Protein AF-A0A8S8YAB4-F1 (afdb_monomer_lite)

Radius of gyration: 17.26 Å; chains: 1; bounding box: 33×41×40 Å

pLDDT: mean 82.5, std 13.98, range [44.75, 97.38]

Sequence (81 aa):
MVKSSKPGKQRKAQANAPQHIKRRNVAARLMLANPDERLAHLRSTTVRVGDTVRVVRGGMAHGGKRHGGKRHDGAIEGVVL

Foldseek 3Di:
DDDDPDPVVVVCCQVPPDPVVVQVVQKDADDDPDDDPVCPPPGIDRDDQFDKDWDCDDPQQQADDDDPDDGRDGTDIDGHD

Structure (mmCIF, N/CA/C/O backbone):
data_AF-A0A8S8YAB4-F1
#
_entry.id   AF-A0A8S8YAB4-F1
#
loop_
_atom_site.group_PDB
_atom_site.id
_atom_site.type_symbol
_atom_site.label_atom_id
_atom_site.label_alt_id
_atom_site.label_comp_id
_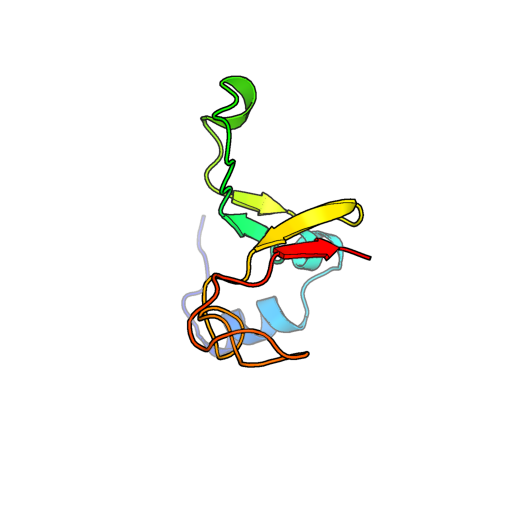atom_site.label_asym_id
_atom_site.label_entity_id
_atom_site.label_seq_id
_atom_site.pdbx_PDB_ins_code
_atom_site.Cartn_x
_atom_site.Cartn_y
_atom_site.Cartn_z
_atom_site.occupancy
_atom_site.B_iso_or_equiv
_atom_site.auth_seq_id
_atom_site.auth_comp_id
_atom_site.auth_asym_id
_atom_site.auth_atom_id
_atom_site.pdbx_PDB_model_num
ATOM 1 N N . MET A 1 1 ? -4.778 21.54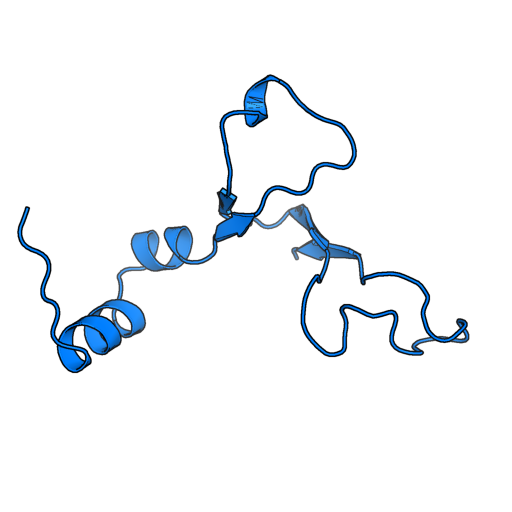3 15.491 1.00 52.69 1 MET A N 1
ATOM 2 C CA . MET A 1 1 ? -5.429 20.234 15.236 1.00 52.69 1 MET A CA 1
ATOM 3 C C . MET A 1 1 ? -4.784 19.181 16.135 1.00 52.69 1 MET A C 1
ATOM 5 O O . MET A 1 1 ? -3.634 18.830 15.907 1.00 52.69 1 MET A O 1
ATOM 9 N N . VAL A 1 2 ? -5.466 18.728 17.191 1.00 71.50 2 VAL A N 1
ATOM 10 C CA . VAL A 1 2 ? -4.897 17.776 18.166 1.00 71.50 2 VAL A CA 1
ATOM 11 C C . VAL A 1 2 ? -5.166 16.346 17.699 1.00 71.50 2 VAL A C 1
ATOM 13 O O . VAL A 1 2 ? -6.315 15.928 17.588 1.00 71.50 2 VAL A O 1
ATOM 16 N N . LYS A 1 3 ? -4.106 15.588 17.407 1.00 85.19 3 LYS A N 1
ATOM 17 C CA . LYS A 1 3 ? -4.180 14.147 17.124 1.00 85.19 3 LYS A CA 1
ATOM 18 C C . LYS A 1 3 ? -3.790 13.382 18.382 1.00 85.19 3 LYS A C 1
ATOM 20 O O . LYS A 1 3 ? -2.864 13.768 19.086 1.00 85.19 3 LYS A O 1
ATOM 25 N N . SER A 1 4 ? -4.482 12.283 18.670 1.00 91.06 4 SER A N 1
ATOM 26 C CA . SER A 1 4 ? -4.110 11.440 19.807 1.00 91.06 4 SER A CA 1
ATOM 27 C C . SER A 1 4 ? -2.769 10.749 19.548 1.00 91.06 4 SER A C 1
ATOM 29 O O . SER A 1 4 ? -2.608 10.116 18.514 1.00 91.06 4 SER A O 1
ATOM 31 N N . SER A 1 5 ? -1.832 10.792 20.492 1.00 93.06 5 SER A N 1
ATOM 32 C CA . SER A 1 5 ? -0.578 10.022 20.438 1.00 93.06 5 SER A CA 1
ATOM 33 C C . SER A 1 5 ? -0.710 8.600 21.004 1.00 93.06 5 SER A C 1
ATOM 35 O O . SER A 1 5 ? 0.241 7.826 20.963 1.00 93.06 5 SER A O 1
ATOM 37 N N . LYS A 1 6 ? -1.887 8.221 21.533 1.00 96.44 6 LYS A N 1
ATOM 38 C CA . LYS A 1 6 ? -2.087 6.927 22.204 1.00 96.44 6 LYS A CA 1
ATOM 39 C C . LYS A 1 6 ? -2.052 5.769 21.189 1.00 96.44 6 LYS A C 1
ATOM 41 O O . LYS A 1 6 ? -2.944 5.713 20.335 1.00 96.44 6 LYS A O 1
ATOM 46 N N . PRO A 1 7 ? -1.142 4.783 21.327 1.00 96.25 7 PRO A N 1
ATOM 47 C CA . PRO A 1 7 ? -1.005 3.687 20.362 1.00 96.25 7 PRO A CA 1
ATOM 48 C C . PRO A 1 7 ? -2.289 2.874 20.162 1.00 96.25 7 PRO A C 1
ATOM 50 O O . PRO A 1 7 ? -2.656 2.558 19.034 1.00 96.25 7 PRO A O 1
ATOM 53 N N . GLY A 1 8 ? -3.026 2.590 21.242 1.00 97.38 8 GLY A N 1
ATOM 54 C CA . GLY A 1 8 ? -4.292 1.853 21.159 1.00 97.38 8 GLY A CA 1
ATOM 55 C C . GLY A 1 8 ? -5.363 2.580 20.338 1.00 97.38 8 GLY A C 1
ATOM 56 O O . GLY A 1 8 ? -6.062 1.956 19.542 1.00 97.38 8 GLY A O 1
ATOM 57 N N . LYS A 1 9 ? -5.446 3.913 20.466 1.00 95.31 9 LYS A N 1
ATOM 58 C CA . LYS A 1 9 ? -6.381 4.731 19.679 1.00 95.31 9 LYS A CA 1
ATOM 59 C C . LYS A 1 9 ? -5.978 4.774 18.204 1.00 95.31 9 LYS A C 1
ATOM 61 O O . LYS A 1 9 ? -6.850 4.679 17.347 1.00 95.31 9 LYS A O 1
ATOM 66 N N . GLN A 1 10 ? -4.678 4.849 17.915 1.00 95.06 10 GLN A N 1
ATOM 67 C CA . GLN A 1 10 ? -4.161 4.839 16.543 1.00 95.06 10 GLN A CA 1
ATOM 68 C C . GLN A 1 10 ? -4.407 3.500 15.836 1.00 95.06 10 GLN A C 1
ATOM 70 O O . GLN A 1 10 ? -4.946 3.484 14.731 1.00 95.06 10 GLN A O 1
ATOM 75 N N . ARG A 1 11 ? -4.124 2.371 16.501 1.00 95.88 11 ARG A N 1
ATOM 76 C CA . ARG A 1 11 ? -4.407 1.032 15.952 1.00 95.88 11 ARG A CA 1
ATOM 77 C C . ARG A 1 11 ? -5.899 0.826 15.682 1.00 95.88 11 ARG A C 1
ATOM 79 O O . ARG A 1 11 ? -6.264 0.382 14.597 1.00 95.88 11 ARG A O 1
ATOM 86 N N . LYS A 1 12 ? -6.768 1.213 16.628 1.00 95.69 12 LYS A N 1
ATOM 87 C CA . LYS A 1 12 ? -8.230 1.125 16.458 1.00 95.69 12 LYS A CA 1
ATOM 88 C C . LYS A 1 12 ? -8.719 1.971 15.278 1.00 95.69 12 LYS A C 1
ATOM 90 O O . LYS A 1 12 ? -9.554 1.505 14.510 1.00 95.69 12 LYS A O 1
ATOM 95 N N . ALA A 1 13 ? -8.189 3.184 15.114 1.00 94.25 13 ALA A N 1
ATOM 96 C CA . ALA A 1 13 ? -8.555 4.070 14.010 1.00 94.25 13 ALA A CA 1
ATOM 97 C C . ALA A 1 13 ? -8.144 3.513 12.636 1.00 94.25 13 ALA A C 1
ATOM 99 O O . ALA A 1 13 ? -8.898 3.649 11.676 1.00 94.25 13 ALA A O 1
ATOM 100 N N . GLN A 1 14 ? -6.979 2.865 12.539 1.00 93.12 14 GLN A N 1
ATOM 101 C CA . GLN A 1 14 ? -6.514 2.242 11.296 1.00 93.12 14 GLN A CA 1
ATOM 102 C C . GLN A 1 14 ? -7.328 0.992 10.934 1.00 93.12 14 GLN A C 1
ATOM 104 O O . GLN A 1 14 ? -7.760 0.856 9.791 1.00 93.12 14 GLN A O 1
ATOM 109 N N . ALA A 1 15 ? -7.583 0.107 11.904 1.00 94.75 15 ALA A N 1
ATOM 110 C CA . ALA A 1 15 ? -8.337 -1.127 11.674 1.00 94.75 15 ALA A CA 1
ATOM 111 C C . ALA A 1 15 ? -9.804 -0.853 11.282 1.00 94.75 15 ALA A C 1
ATOM 113 O O . ALA A 1 15 ? -10.320 -1.416 10.310 1.00 94.75 15 ALA A O 1
ATOM 114 N N . ASN A 1 16 ? -10.451 0.082 11.986 1.00 95.62 16 ASN A N 1
ATOM 115 C CA . ASN A 1 16 ? -11.879 0.382 11.836 1.00 95.62 16 ASN A CA 1
ATOM 116 C C . ASN A 1 16 ? -12.153 1.600 10.938 1.00 95.62 16 ASN A C 1
ATOM 118 O O . ASN A 1 16 ? -13.215 2.215 11.033 1.00 95.62 16 ASN A O 1
ATOM 122 N N . ALA A 1 17 ? -11.203 1.986 10.084 1.00 94.88 17 ALA A N 1
ATOM 123 C CA . ALA A 1 17 ? -11.375 3.138 9.205 1.00 94.88 17 ALA A CA 1
ATOM 124 C C . ALA A 1 17 ? -12.524 2.920 8.186 1.00 94.88 17 ALA A C 1
ATOM 126 O O . ALA A 1 17 ? -12.661 1.817 7.644 1.00 94.88 17 ALA A O 1
ATOM 127 N N . PRO A 1 18 ? -13.312 3.963 7.854 1.00 96.75 18 PRO A N 1
ATOM 128 C CA . PRO A 1 18 ? -14.269 3.922 6.747 1.00 96.75 18 PRO A CA 1
ATOM 129 C C . PRO A 1 18 ? -13.600 3.600 5.403 1.00 96.75 18 PRO A C 1
ATOM 131 O O . PRO A 1 18 ? -12.417 3.887 5.207 1.00 96.75 18 PRO A O 1
ATOM 134 N N . GLN A 1 19 ? -14.360 3.076 4.435 1.00 94.62 19 GLN A N 1
ATOM 135 C CA . GLN A 1 19 ? -13.815 2.641 3.138 1.00 94.62 19 GLN A CA 1
ATOM 136 C C . GLN A 1 19 ? -13.034 3.737 2.395 1.00 94.62 19 GLN A C 1
ATOM 138 O O . GLN A 1 19 ? -11.941 3.479 1.896 1.00 94.62 19 GLN A O 1
ATOM 143 N N . HIS A 1 20 ? -13.531 4.977 2.370 1.00 94.19 20 HIS A N 1
ATOM 144 C CA . HIS A 1 20 ? -12.832 6.084 1.708 1.00 94.19 20 HIS A CA 1
ATOM 145 C C . HIS A 1 20 ? -11.478 6.411 2.370 1.00 94.19 20 HIS A C 1
ATOM 147 O O . HIS A 1 20 ? -10.543 6.825 1.686 1.00 94.19 20 HIS A O 1
ATOM 153 N N . ILE A 1 21 ? -11.344 6.189 3.684 1.00 94.75 21 ILE A N 1
ATOM 154 C CA . ILE A 1 21 ? -10.071 6.315 4.407 1.00 94.75 21 ILE A CA 1
ATOM 155 C C . ILE A 1 21 ? -9.159 5.141 4.074 1.00 94.75 21 ILE A C 1
ATOM 157 O O . ILE A 1 21 ? -7.998 5.359 3.742 1.00 94.75 21 ILE A O 1
ATOM 161 N N . LYS A 1 22 ? -9.688 3.911 4.107 1.00 92.50 22 LYS A N 1
ATOM 162 C CA . LYS A 1 22 ? -8.937 2.705 3.735 1.00 92.50 22 LYS A CA 1
ATOM 163 C C . LYS A 1 22 ? -8.353 2.834 2.331 1.00 92.50 22 LYS A C 1
ATOM 165 O O . LYS A 1 22 ? -7.170 2.579 2.158 1.00 92.50 22 LYS A O 1
ATOM 170 N N . ARG A 1 23 ? -9.128 3.351 1.373 1.00 90.94 23 ARG A N 1
ATOM 171 C CA . ARG A 1 23 ? -8.656 3.636 0.012 1.00 90.94 23 ARG A CA 1
ATOM 172 C C . ARG A 1 23 ? -7.467 4.601 0.004 1.00 90.94 23 ARG A C 1
ATOM 174 O O . ARG A 1 23 ? -6.470 4.309 -0.636 1.00 90.94 23 ARG A O 1
ATOM 181 N N . ARG A 1 24 ? -7.527 5.707 0.759 1.00 90.94 24 ARG A N 1
ATOM 182 C CA . ARG A 1 24 ? -6.398 6.656 0.874 1.00 90.94 24 ARG A CA 1
ATOM 183 C C . ARG A 1 24 ? -5.158 6.050 1.539 1.00 90.94 24 ARG A C 1
ATOM 185 O O . ARG A 1 24 ? -4.053 6.496 1.253 1.00 90.94 24 ARG A O 1
ATOM 192 N N . ASN A 1 25 ? -5.331 5.058 2.413 1.00 89.81 25 ASN A N 1
ATOM 193 C CA . ASN A 1 25 ? -4.219 4.382 3.085 1.00 89.81 25 ASN A CA 1
ATOM 194 C C . ASN A 1 25 ? -3.456 3.423 2.151 1.00 89.81 25 ASN A C 1
ATOM 196 O O . ASN A 1 25 ? -2.297 3.123 2.428 1.00 89.81 25 ASN A O 1
ATOM 200 N N . VAL A 1 26 ? -4.062 2.968 1.046 1.00 91.00 26 VAL A N 1
ATOM 201 C CA . VAL A 1 26 ? -3.404 2.142 0.013 1.00 91.00 26 VAL A CA 1
ATOM 202 C C . VAL A 1 26 ? -2.708 3.050 -1.009 1.00 91.00 26 VAL A C 1
ATOM 204 O O . VAL A 1 26 ? -3.035 3.084 -2.195 1.00 91.00 26 VAL A O 1
ATOM 207 N N . ALA A 1 27 ? -1.762 3.852 -0.523 1.00 92.12 27 ALA A N 1
ATOM 208 C CA . ALA A 1 27 ? -0.949 4.731 -1.351 1.00 92.12 27 ALA A CA 1
ATOM 209 C C . ALA A 1 27 ? 0.459 4.157 -1.542 1.00 92.12 27 ALA A C 1
ATOM 211 O O . ALA A 1 27 ? 1.091 3.702 -0.588 1.00 92.12 27 ALA A O 1
ATOM 212 N N . ALA A 1 28 ? 0.959 4.216 -2.774 1.00 92.12 28 ALA A N 1
ATOM 213 C CA . ALA A 1 28 ? 2.306 3.799 -3.140 1.00 92.12 28 ALA A CA 1
ATOM 214 C C . ALA A 1 28 ? 3.123 4.995 -3.636 1.00 92.12 28 ALA A C 1
ATOM 216 O O . ALA A 1 28 ? 2.585 5.987 -4.132 1.00 92.12 28 ALA A O 1
ATOM 217 N N . ARG A 1 29 ? 4.447 4.911 -3.481 1.00 91.62 29 ARG A N 1
ATOM 218 C CA . ARG A 1 29 ? 5.368 5.929 -3.992 1.00 91.62 29 ARG A CA 1
ATOM 219 C C . ARG A 1 29 ? 5.401 5.868 -5.516 1.00 91.62 29 ARG A C 1
ATOM 221 O O . ARG A 1 29 ? 5.529 4.783 -6.075 1.00 91.62 29 ARG A O 1
ATOM 228 N N . LEU A 1 30 ? 5.332 7.028 -6.160 1.00 89.75 30 LEU A N 1
ATOM 229 C CA . LEU A 1 30 ? 5.463 7.118 -7.609 1.00 89.75 30 LEU A CA 1
ATOM 230 C C . LEU A 1 30 ? 6.901 6.781 -8.023 1.00 89.75 30 LEU A C 1
ATOM 232 O O . LEU A 1 30 ? 7.862 7.339 -7.491 1.00 89.75 30 LEU A O 1
ATOM 236 N N . MET A 1 31 ? 7.020 5.828 -8.943 1.00 84.88 31 MET A N 1
ATOM 237 C CA . MET A 1 31 ? 8.268 5.326 -9.519 1.00 84.88 31 MET A CA 1
ATOM 238 C C . MET A 1 31 ? 8.085 5.294 -11.036 1.00 84.88 31 MET A C 1
ATOM 240 O O . MET A 1 31 ? 7.974 4.226 -11.632 1.00 84.88 31 MET A O 1
ATOM 244 N N . LEU A 1 32 ? 7.941 6.469 -11.649 1.00 82.06 32 LEU A N 1
ATOM 245 C CA . LEU A 1 32 ? 7.787 6.538 -13.096 1.00 82.06 32 LEU A CA 1
ATOM 246 C C . LEU A 1 32 ? 9.134 6.266 -13.767 1.00 82.06 32 LEU A C 1
ATOM 248 O O . LEU A 1 32 ? 10.143 6.861 -13.393 1.00 82.06 32 LEU A O 1
ATOM 252 N N . ALA A 1 33 ? 9.136 5.383 -14.768 1.00 79.50 33 ALA A N 1
ATOM 253 C CA . ALA A 1 33 ? 10.300 5.181 -15.630 1.00 79.50 33 ALA A CA 1
ATOM 254 C C . ALA A 1 33 ? 10.618 6.452 -16.436 1.00 79.50 33 ALA A C 1
ATOM 256 O O . ALA A 1 33 ? 11.782 6.801 -16.598 1.00 79.50 33 ALA A O 1
ATOM 257 N N . ASN A 1 34 ? 9.571 7.166 -16.861 1.00 82.81 34 ASN A N 1
ATOM 258 C CA . ASN A 1 34 ? 9.663 8.436 -17.570 1.00 82.81 34 ASN A CA 1
ATOM 259 C C . ASN A 1 34 ? 9.075 9.549 -16.689 1.00 82.81 34 ASN A C 1
ATOM 261 O O . ASN A 1 34 ? 7.906 9.445 -16.308 1.00 82.81 34 ASN A O 1
ATOM 265 N N . PRO A 1 35 ? 9.841 10.596 -16.339 1.00 79.19 35 PRO A N 1
ATOM 266 C CA . PRO A 1 35 ? 9.324 11.718 -15.565 1.00 79.19 35 PRO A CA 1
ATOM 267 C C . PRO A 1 35 ? 8.182 12.423 -16.311 1.00 79.19 35 PRO A C 1
ATOM 269 O O . PRO A 1 35 ? 8.363 12.865 -17.441 1.00 79.19 35 PRO A O 1
ATOM 272 N N . ASP A 1 36 ? 7.018 12.543 -15.672 1.00 84.25 36 ASP A N 1
ATOM 273 C CA . ASP A 1 36 ? 5.913 13.388 -16.139 1.00 84.25 36 ASP A CA 1
ATOM 274 C C . ASP A 1 36 ? 5.865 14.644 -15.260 1.00 84.25 36 ASP A C 1
ATOM 276 O O . ASP A 1 36 ? 5.670 14.551 -14.042 1.00 84.25 36 ASP A O 1
ATOM 280 N N . GLU A 1 37 ? 6.042 15.821 -15.864 1.00 85.00 37 GLU A N 1
ATOM 281 C CA . GLU A 1 37 ? 6.019 17.115 -15.171 1.00 85.00 37 GLU A CA 1
ATOM 282 C C . GLU A 1 37 ? 4.714 17.335 -14.395 1.00 85.00 37 GLU A C 1
ATOM 284 O O . GLU A 1 37 ? 4.720 17.916 -13.307 1.00 85.00 37 GLU A O 1
ATOM 289 N N . ARG A 1 38 ? 3.595 16.788 -14.886 1.00 85.19 38 ARG A N 1
ATOM 290 C CA . ARG A 1 38 ? 2.288 16.885 -14.218 1.00 85.19 38 ARG A CA 1
ATOM 291 C C . ARG A 1 38 ? 2.284 16.190 -12.864 1.00 85.19 38 ARG A C 1
ATOM 293 O O . ARG A 1 38 ? 1.560 16.602 -11.961 1.00 85.19 38 ARG A O 1
ATOM 300 N N . LEU A 1 39 ? 3.088 15.142 -12.711 1.00 84.56 39 LEU A N 1
ATOM 301 C CA . LEU A 1 39 ? 3.156 14.305 -11.515 1.00 84.56 39 LEU A CA 1
ATOM 302 C C . LEU A 1 39 ? 4.398 14.597 -10.664 1.00 84.56 39 LEU A C 1
ATOM 304 O O . LEU A 1 39 ? 4.536 14.024 -9.585 1.00 84.56 39 LEU A O 1
ATOM 308 N N . ALA A 1 40 ? 5.265 15.518 -11.094 1.00 83.88 40 ALA A N 1
ATOM 309 C CA . ALA A 1 40 ? 6.525 15.834 -10.421 1.00 83.88 40 ALA A CA 1
ATOM 310 C C . ALA A 1 40 ? 6.344 16.322 -8.969 1.00 83.88 40 ALA A C 1
ATOM 312 O O . ALA A 1 40 ? 7.204 16.097 -8.120 1.00 83.88 40 ALA A O 1
ATOM 313 N N . HIS A 1 41 ? 5.205 16.946 -8.658 1.00 87.00 41 HIS A N 1
ATOM 314 C CA . HIS A 1 41 ? 4.879 17.424 -7.311 1.00 87.00 41 HIS A CA 1
ATOM 315 C C . HIS A 1 41 ? 4.345 16.322 -6.374 1.00 87.00 41 HIS A C 1
ATOM 317 O O . HIS A 1 41 ? 4.238 16.529 -5.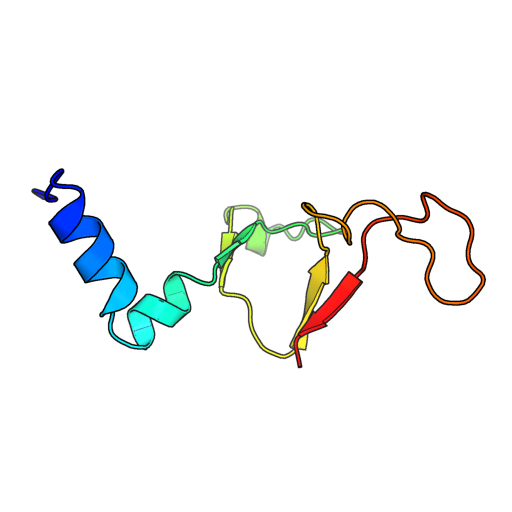163 1.00 87.00 41 HIS A O 1
ATOM 323 N N . LEU A 1 42 ? 3.993 15.146 -6.905 1.00 87.81 42 LEU A N 1
ATOM 324 C CA . LEU A 1 42 ? 3.392 14.059 -6.139 1.00 87.81 42 LEU A CA 1
ATOM 325 C C . LEU A 1 42 ? 4.452 13.050 -5.697 1.00 87.81 42 LEU A C 1
ATOM 327 O O . LEU A 1 42 ? 5.149 12.436 -6.497 1.00 87.81 42 LEU A O 1
ATOM 331 N N . ARG A 1 43 ? 4.525 12.799 -4.386 1.00 90.50 43 ARG A N 1
ATOM 332 C CA . ARG A 1 43 ? 5.383 11.736 -3.838 1.00 90.50 43 ARG A CA 1
ATOM 333 C C . ARG A 1 43 ? 4.723 10.360 -3.914 1.00 90.50 43 ARG A C 1
ATOM 335 O O . ARG A 1 43 ? 5.399 9.357 -4.135 1.00 90.50 43 ARG A O 1
ATOM 342 N N . SER A 1 44 ? 3.421 10.294 -3.665 1.00 91.50 44 SER A N 1
ATOM 343 C CA . SER A 1 44 ? 2.669 9.043 -3.602 1.00 91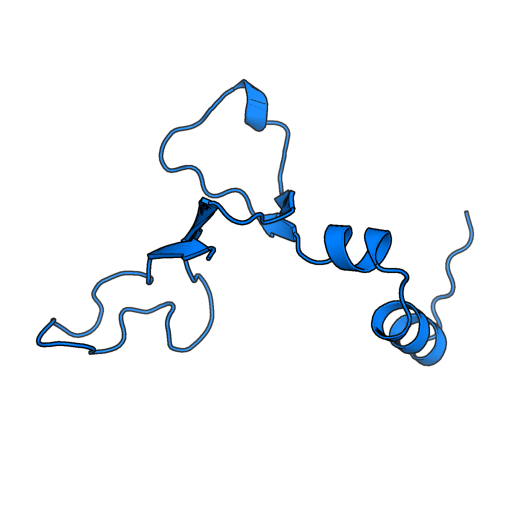.50 44 SER A CA 1
ATOM 344 C C . SER A 1 44 ? 1.256 9.231 -4.115 1.00 91.50 44 SER A C 1
ATOM 346 O O . SER A 1 44 ? 0.624 10.240 -3.803 1.00 91.50 44 SER A O 1
ATOM 348 N N . THR A 1 45 ? 0.752 8.227 -4.822 1.00 90.50 45 THR A N 1
ATOM 349 C CA . THR A 1 45 ? -0.629 8.174 -5.300 1.00 90.50 45 THR A CA 1
ATOM 350 C C . THR A 1 45 ? -1.332 6.934 -4.760 1.00 90.50 45 THR A C 1
ATOM 352 O O . THR A 1 45 ? -0.690 5.981 -4.319 1.00 90.50 45 THR A O 1
ATOM 355 N N . THR A 1 46 ? -2.661 6.957 -4.759 1.00 92.62 46 THR A N 1
ATOM 356 C CA . THR A 1 46 ? -3.466 5.778 -4.419 1.00 92.62 46 THR A CA 1
ATOM 357 C C . THR A 1 46 ? -3.430 4.790 -5.575 1.00 92.62 46 THR A C 1
ATOM 359 O O . THR A 1 46 ? -3.738 5.185 -6.696 1.00 92.62 46 THR A O 1
ATOM 362 N N . VAL A 1 47 ? -3.101 3.530 -5.289 1.00 91.94 47 VAL A N 1
ATOM 363 C CA . VAL A 1 47 ? -3.042 2.461 -6.297 1.00 91.94 47 VAL A CA 1
ATOM 364 C C . VAL A 1 47 ? -4.452 2.095 -6.759 1.00 91.94 47 VAL A C 1
ATOM 366 O O . VAL A 1 47 ? -5.366 1.975 -5.935 1.00 91.94 47 VAL A O 1
ATOM 369 N N . ARG A 1 48 ? -4.634 1.917 -8.068 1.00 91.00 48 ARG A N 1
ATOM 370 C CA . ARG A 1 48 ? -5.895 1.520 -8.703 1.00 91.00 48 ARG A CA 1
ATOM 371 C C . ARG A 1 48 ? -5.715 0.292 -9.593 1.00 91.00 48 ARG A C 1
ATOM 373 O O . ARG A 1 48 ? -4.607 -0.045 -9.998 1.00 91.00 48 ARG A O 1
ATOM 380 N N . VAL A 1 49 ? -6.838 -0.355 -9.903 1.00 91.56 49 VAL A N 1
ATOM 381 C CA . VAL A 1 49 ? -6.910 -1.394 -10.939 1.00 91.56 49 VAL A CA 1
ATOM 382 C C . VAL A 1 49 ? -6.491 -0.783 -12.277 1.00 91.56 49 VAL A C 1
ATOM 384 O O . VAL A 1 49 ? -6.958 0.304 -12.625 1.00 91.56 49 VAL A O 1
ATOM 387 N N . GLY A 1 50 ? -5.603 -1.468 -12.995 1.00 89.56 50 GLY A N 1
ATOM 388 C CA . GLY A 1 50 ? -4.996 -0.998 -14.242 1.00 89.56 50 GLY A CA 1
ATOM 389 C C . GLY A 1 50 ? -3.651 -0.280 -14.080 1.00 89.56 50 GLY A C 1
ATOM 390 O O . GLY A 1 50 ? -2.968 -0.079 -15.082 1.00 89.56 50 GLY A O 1
ATOM 391 N N . ASP A 1 51 ? -3.228 0.059 -12.856 1.00 89.69 51 ASP A N 1
ATOM 392 C CA . ASP A 1 51 ? -1.893 0.622 -12.627 1.00 89.69 51 ASP A CA 1
ATOM 393 C C . ASP A 1 51 ? -0.813 -0.470 -12.724 1.00 89.69 51 ASP A C 1
ATOM 395 O O . ASP A 1 51 ? -0.983 -1.584 -12.217 1.00 89.69 51 ASP A O 1
ATOM 399 N N . THR A 1 52 ? 0.340 -0.131 -13.306 1.00 89.81 52 THR A N 1
ATOM 400 C CA . THR A 1 52 ? 1.543 -0.975 -13.265 1.00 89.81 52 THR A CA 1
ATOM 401 C C . THR A 1 52 ? 2.320 -0.703 -11.981 1.00 89.81 52 THR A C 1
ATOM 403 O O . THR A 1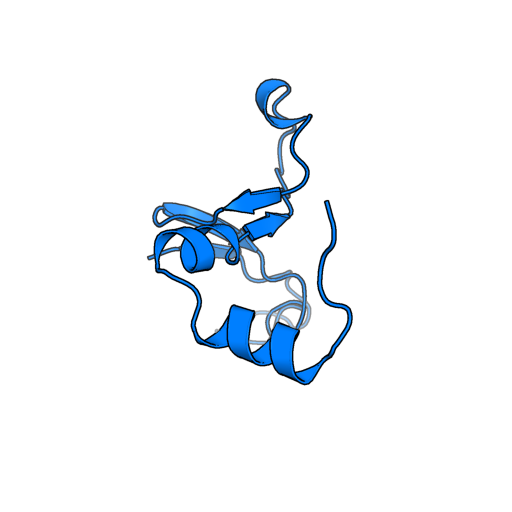 52 ? 2.738 0.427 -11.720 1.00 89.81 52 THR A O 1
ATOM 406 N N . VAL A 1 53 ? 2.547 -1.741 -11.175 1.00 89.44 53 VAL A N 1
ATOM 407 C CA . VAL A 1 53 ? 3.271 -1.649 -9.902 1.00 89.44 53 VAL A CA 1
ATOM 408 C C . VAL A 1 53 ? 4.515 -2.530 -9.902 1.00 89.44 53 VAL A C 1
ATOM 410 O O . VAL A 1 53 ? 4.528 -3.614 -10.477 1.00 89.44 53 VAL A O 1
ATOM 413 N N . ARG A 1 54 ? 5.558 -2.069 -9.204 1.00 86.94 54 ARG A N 1
ATOM 414 C CA . ARG A 1 54 ? 6.814 -2.797 -8.986 1.00 86.94 54 ARG A CA 1
ATOM 415 C C . ARG A 1 54 ? 6.986 -3.128 -7.509 1.00 86.94 54 ARG A C 1
ATOM 417 O O . ARG A 1 54 ? 6.834 -2.256 -6.650 1.00 86.94 54 ARG A O 1
ATOM 424 N N . VAL A 1 55 ? 7.374 -4.361 -7.198 1.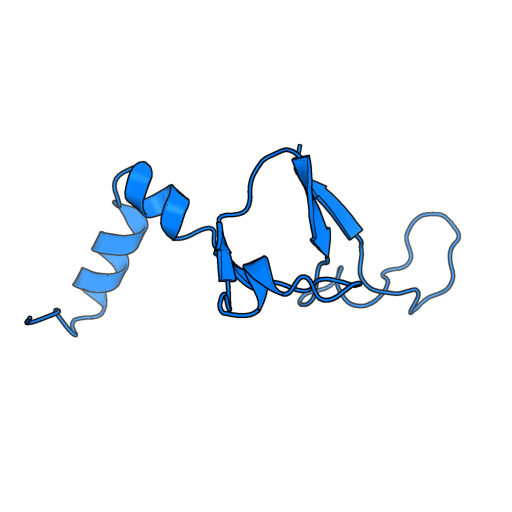00 86.38 55 VAL A N 1
ATOM 425 C CA . VAL A 1 55 ? 7.670 -4.770 -5.818 1.00 86.38 55 VAL A CA 1
ATOM 426 C C . VAL A 1 55 ? 9.084 -4.334 -5.419 1.00 86.38 55 VAL A C 1
ATOM 428 O O . VAL A 1 55 ? 10.062 -4.821 -5.964 1.00 86.38 55 VAL A O 1
ATOM 431 N N . VAL A 1 56 ? 9.215 -3.435 -4.437 1.00 86.50 56 VAL A N 1
ATOM 432 C CA . VAL A 1 56 ? 10.526 -2.881 -4.011 1.00 86.50 56 VAL A CA 1
ATOM 433 C C . VAL A 1 56 ? 11.075 -3.527 -2.730 1.00 86.50 56 VAL A C 1
ATOM 435 O O . VAL A 1 56 ? 12.271 -3.460 -2.453 1.00 86.50 56 VAL A O 1
ATOM 438 N N . ARG A 1 57 ? 10.221 -4.153 -1.914 1.00 84.69 57 ARG A N 1
ATOM 439 C CA . ARG A 1 57 ? 10.611 -4.807 -0.652 1.00 84.69 57 ARG A CA 1
ATOM 440 C C . ARG A 1 57 ? 10.012 -6.211 -0.555 1.00 84.69 57 ARG A C 1
ATOM 442 O O . ARG A 1 57 ? 8.934 -6.456 -1.087 1.00 84.69 57 ARG A O 1
ATOM 449 N N . GLY A 1 58 ? 10.690 -7.101 0.172 1.00 82.25 58 GLY A N 1
ATOM 450 C CA . GLY A 1 58 ? 10.266 -8.490 0.392 1.00 82.25 58 GLY A CA 1
ATOM 451 C C . GLY A 1 58 ? 10.879 -9.481 -0.602 1.00 82.25 58 GLY A C 1
ATOM 452 O O . GLY A 1 58 ? 11.665 -9.105 -1.468 1.00 82.25 58 GLY A O 1
ATOM 453 N N . GLY A 1 59 ? 10.525 -10.764 -0.481 1.00 78.00 59 GLY A N 1
ATOM 454 C CA . GLY A 1 59 ? 11.133 -11.843 -1.277 1.00 78.00 59 GLY A CA 1
ATOM 455 C C . GLY A 1 59 ? 10.942 -11.710 -2.795 1.00 78.00 59 GLY A C 1
ATOM 456 O O . GLY A 1 59 ? 11.768 -12.197 -3.560 1.00 78.00 59 GLY A O 1
ATOM 457 N N . MET A 1 60 ? 9.894 -11.007 -3.235 1.00 75.00 60 MET A N 1
ATOM 458 C CA . MET A 1 60 ? 9.605 -10.747 -4.653 1.00 75.00 60 MET A CA 1
ATOM 459 C C . MET A 1 60 ? 10.299 -9.496 -5.219 1.00 75.00 60 MET A C 1
ATOM 461 O O . MET A 1 60 ? 10.183 -9.223 -6.410 1.00 75.00 60 MET A O 1
ATOM 465 N N . ALA A 1 61 ? 11.025 -8.735 -4.394 1.00 73.38 61 ALA A N 1
ATOM 466 C CA . ALA A 1 61 ? 11.710 -7.518 -4.833 1.00 73.38 61 ALA A CA 1
ATOM 467 C C . ALA A 1 61 ? 13.068 -7.763 -5.507 1.00 73.38 61 ALA A C 1
ATOM 469 O O . ALA A 1 61 ? 13.596 -6.872 -6.164 1.00 73.38 61 ALA A O 1
ATOM 470 N N . HIS A 1 62 ? 13.653 -8.947 -5.313 1.00 65.69 62 HIS A N 1
ATOM 471 C CA . HIS A 1 62 ? 15.042 -9.246 -5.679 1.00 65.69 62 HIS A CA 1
ATOM 472 C C . HIS A 1 62 ? 15.177 -10.337 -6.746 1.00 65.69 62 HIS A C 1
ATOM 474 O O . HIS A 1 62 ? 16.175 -11.056 -6.755 1.00 65.69 62 HIS A O 1
ATOM 480 N N . GLY A 1 63 ? 14.189 -10.485 -7.630 1.00 57.16 63 GLY A N 1
ATOM 481 C CA . GLY A 1 63 ? 14.269 -11.460 -8.716 1.00 57.16 63 GLY A CA 1
ATOM 482 C C . GLY A 1 63 ? 14.367 -12.872 -8.156 1.00 57.16 63 GLY A C 1
ATOM 483 O O . GLY A 1 63 ? 15.401 -13.541 -8.242 1.00 57.16 63 GLY A O 1
ATOM 484 N N . GLY A 1 64 ? 13.294 -13.307 -7.493 1.00 53.69 64 GLY A N 1
ATOM 485 C CA . GLY A 1 64 ? 13.162 -14.699 -7.088 1.00 53.69 64 GLY A CA 1
ATOM 486 C C . GLY A 1 64 ? 13.143 -15.601 -8.323 1.00 53.69 64 GLY A C 1
ATOM 487 O O . GLY A 1 64 ? 12.551 -15.264 -9.343 1.00 53.69 64 GLY A O 1
ATOM 488 N N . LYS A 1 65 ? 13.772 -16.774 -8.232 1.00 51.53 65 LYS A N 1
ATOM 489 C CA . LYS A 1 65 ? 13.811 -17.758 -9.322 1.00 51.53 65 LYS A CA 1
ATOM 490 C C . LYS A 1 65 ? 12.388 -18.273 -9.585 1.00 51.53 65 LYS A C 1
ATOM 492 O O . LYS A 1 65 ? 11.912 -19.113 -8.823 1.00 51.53 65 LYS A O 1
ATOM 497 N N . ARG A 1 66 ? 11.686 -17.786 -10.614 1.00 53.91 66 ARG A N 1
ATOM 498 C CA . ARG A 1 66 ? 10.393 -18.356 -11.036 1.00 53.91 66 ARG A CA 1
ATOM 499 C C . ARG A 1 66 ? 10.304 -18.426 -12.560 1.00 53.91 66 ARG A C 1
ATOM 501 O O . ARG A 1 66 ? 10.518 -17.435 -13.236 1.00 53.91 66 ARG A O 1
ATOM 508 N N . HIS A 1 67 ? 10.031 -19.641 -13.044 1.00 44.75 67 HIS A N 1
ATOM 509 C CA . HIS A 1 67 ? 9.986 -20.070 -14.450 1.00 44.75 67 HIS A CA 1
ATOM 510 C C . HIS A 1 67 ? 11.302 -19.907 -15.229 1.00 44.75 67 HIS A C 1
ATOM 512 O O . HIS A 1 67 ? 11.432 -19.054 -16.093 1.00 44.75 67 HIS A O 1
ATOM 518 N N . GLY A 1 68 ? 12.298 -20.750 -14.930 1.00 49.75 68 GLY A N 1
ATOM 519 C CA . GLY A 1 68 ? 13.475 -20.932 -15.800 1.00 49.75 68 GLY A CA 1
ATOM 520 C C . GLY A 1 68 ? 14.490 -19.778 -15.862 1.00 49.75 68 GLY A C 1
ATOM 521 O O . GLY A 1 68 ? 15.560 -19.968 -16.431 1.00 49.75 68 GLY A O 1
ATOM 522 N N . GLY A 1 69 ? 14.207 -18.622 -15.252 1.00 56.47 69 GLY A N 1
ATOM 523 C CA . GLY A 1 69 ? 15.096 -17.451 -15.243 1.00 56.47 69 GLY A CA 1
ATOM 524 C C . GLY A 1 69 ? 16.287 -17.533 -14.274 1.00 56.47 69 GLY A C 1
ATOM 525 O O . GLY A 1 69 ? 16.317 -18.341 -13.333 1.00 56.47 69 GLY A O 1
ATOM 526 N N . LYS A 1 70 ? 17.290 -16.669 -14.497 1.00 55.22 70 LYS A N 1
ATOM 527 C CA . LYS A 1 70 ? 18.466 -16.523 -13.618 1.00 55.22 70 LYS A CA 1
ATOM 528 C C . LYS A 1 70 ? 18.063 -15.919 -12.262 1.00 55.22 70 LYS A C 1
ATOM 530 O O . LYS A 1 70 ? 17.088 -15.188 -12.144 1.00 55.22 70 LYS A O 1
ATOM 535 N N . ARG A 1 71 ? 18.818 -16.246 -11.205 1.00 54.31 71 ARG A N 1
ATOM 536 C CA . ARG A 1 71 ? 18.701 -15.562 -9.901 1.00 54.31 71 ARG A CA 1
ATOM 537 C C . ARG A 1 71 ? 19.119 -14.092 -10.072 1.00 54.31 71 ARG A C 1
ATOM 539 O O . ARG A 1 71 ? 20.067 -13.853 -10.814 1.00 54.31 71 ARG A O 1
ATOM 546 N N . HIS A 1 72 ? 18.479 -13.171 -9.341 1.00 55.47 72 HIS A N 1
ATOM 547 C CA . HIS A 1 72 ? 18.734 -11.715 -9.361 1.00 55.47 72 HIS A CA 1
ATOM 548 C C . HIS A 1 72 ? 18.181 -10.944 -10.568 1.00 55.47 72 HIS A C 1
ATOM 550 O O . HIS A 1 72 ? 18.636 -9.836 -10.849 1.00 55.47 72 HIS A O 1
ATOM 556 N N . ASP A 1 73 ? 17.185 -11.492 -11.258 1.00 56.34 73 ASP A N 1
ATOM 557 C CA . ASP A 1 73 ? 16.566 -10.830 -12.405 1.00 56.34 73 ASP A CA 1
ATOM 558 C C . ASP A 1 73 ? 15.461 -9.865 -11.938 1.00 56.34 73 ASP A C 1
ATOM 560 O O . ASP A 1 73 ? 14.298 -10.239 -11.827 1.00 56.34 73 ASP A O 1
ATOM 564 N N . GLY A 1 74 ? 15.855 -8.646 -11.554 1.00 64.00 74 GLY A N 1
ATOM 565 C CA . GLY A 1 74 ? 14.960 -7.498 -11.347 1.00 64.00 74 GLY A CA 1
ATOM 566 C C . GLY A 1 74 ? 13.857 -7.624 -10.280 1.00 64.00 74 GLY A C 1
ATOM 567 O O . GLY A 1 74 ? 13.619 -8.654 -9.659 1.00 64.00 74 GLY A O 1
ATOM 568 N N . ALA A 1 75 ? 13.166 -6.520 -10.016 1.00 70.00 75 ALA A N 1
ATOM 569 C CA . ALA A 1 75 ? 11.941 -6.542 -9.218 1.00 70.00 75 ALA A CA 1
ATOM 570 C C . ALA A 1 75 ? 10.760 -7.001 -10.084 1.00 70.00 75 ALA A C 1
ATOM 572 O O . ALA A 1 75 ? 10.688 -6.628 -11.252 1.00 70.00 75 ALA A O 1
ATOM 573 N N . ILE A 1 76 ? 9.808 -7.746 -9.511 1.00 78.44 76 ILE A N 1
ATOM 574 C CA . ILE A 1 76 ? 8.583 -8.115 -10.235 1.00 78.44 76 ILE A CA 1
ATOM 575 C C . ILE A 1 76 ? 7.755 -6.857 -10.511 1.00 78.44 76 ILE A C 1
ATOM 577 O O . ILE A 1 76 ? 7.450 -6.091 -9.589 1.00 78.44 76 ILE A O 1
ATOM 581 N N . GLU A 1 77 ? 7.370 -6.692 -11.773 1.00 83.75 77 GLU A N 1
ATOM 582 C CA . GLU A 1 77 ? 6.389 -5.716 -12.234 1.00 83.75 77 GLU A CA 1
ATOM 583 C C . GLU A 1 77 ? 5.116 -6.427 -12.682 1.00 83.75 77 GLU A C 1
ATOM 585 O O . GLU A 1 77 ? 5.170 -7.518 -13.251 1.00 83.75 77 GLU A O 1
ATOM 590 N N . GLY A 1 78 ? 3.963 -5.821 -12.420 1.00 83.44 78 GLY A N 1
ATOM 591 C CA . GLY A 1 78 ? 2.681 -6.367 -12.843 1.00 83.44 78 GLY A CA 1
ATOM 592 C C . GLY A 1 78 ? 1.570 -5.332 -12.798 1.00 83.44 78 GLY A C 1
ATOM 593 O O . GLY A 1 78 ? 1.671 -4.323 -12.099 1.00 83.44 78 GLY A O 1
ATOM 594 N N . VAL A 1 79 ? 0.509 -5.596 -13.555 1.00 87.38 79 VAL A N 1
ATOM 595 C CA . VAL A 1 79 ? -0.712 -4.787 -13.546 1.00 87.38 79 VAL A CA 1
ATOM 596 C C . VAL A 1 79 ? -1.581 -5.213 -12.367 1.00 87.38 79 VAL A C 1
ATOM 598 O O . VAL A 1 79 ? -1.740 -6.405 -12.101 1.00 87.38 79 VAL A O 1
ATOM 601 N N . VAL A 1 80 ? -2.137 -4.240 -11.652 1.00 85.06 80 VAL A N 1
ATOM 602 C CA . VAL A 1 80 ? -3.120 -4.496 -10.594 1.00 85.06 80 VAL A CA 1
ATOM 603 C C . VAL A 1 80 ? -4.447 -4.903 -11.238 1.00 85.06 80 VAL A C 1
ATOM 605 O O . VAL A 1 80 ? -5.024 -4.115 -11.991 1.00 85.06 80 VAL A O 1
ATOM 608 N N . LEU A 1 81 ? -4.902 -6.125 -10.942 1.00 79.12 81 LEU A N 1
ATOM 609 C CA . LEU A 1 81 ? -6.184 -6.693 -11.382 1.00 79.12 81 LEU A CA 1
ATOM 610 C C . LEU A 1 81 ? -7.335 -6.317 -10.442 1.00 79.12 81 LEU A C 1
ATOM 612 O O . LEU A 1 81 ? -7.083 -6.187 -9.220 1.00 79.12 81 LEU A O 1
#

Secondary structure (DSSP, 8-state):
-PPP--HHHHHHHHHT--HHHHHHHSEEE---SS--GGGTT-SEEE--TT-EEE--SSTTSS----SSPPTT----EEE--